Protein AF-A0A6G3XX33-F1 (afdb_monomer_lite)

Secondary structure (DSSP, 8-state):
-HHHHHHTT-TTTT---HHHHHHHHHHHHHHHHHHHHHHHS-TTS-SSPPP---SS--TTTTSHHHHHHHHHHHHHHHHHHHHHHHHHHHHHHHHHHH-

Sequence (99 aa):
SPIGWVQRTYVFVDDRWWPLALCLALAALTAAYGFVLSTRRDVGAGLRAARLGRRTASGALTRPFGLAVRLHRATLLGFGAGLCLMGVMYGSILGEAAD

Structure (mmCIF, N/CA/C/O backbone):
data_AF-A0A6G3XX33-F1
#
_entry.id   AF-A0A6G3XX33-F1
#
loop_
_atom_site.group_PDB
_atom_site.id
_atom_site.type_symbol
_atom_site.label_atom_id
_atom_site.label_alt_id
_atom_site.label_comp_id
_atom_site.label_asym_id
_atom_site.label_entity_id
_atom_site.label_seq_id
_atom_site.pdbx_PDB_ins_code
_atom_site.Cartn_x
_atom_site.Cartn_y
_atom_site.Cartn_z
_atom_site.occupancy
_atom_site.B_iso_or_equiv
_atom_site.auth_seq_id
_atom_site.auth_comp_id
_atom_site.auth_asym_id
_atom_site.auth_atom_id
_atom_site.pdbx_PDB_model_num
ATOM 1 N N . SER A 1 1 ? 14.541 -5.299 -7.719 1.00 84.25 1 SER A N 1
ATOM 2 C CA . SER A 1 1 ? 13.261 -4.669 -7.330 1.00 84.25 1 SER A CA 1
ATOM 3 C C . SER A 1 1 ? 12.415 -4.445 -8.582 1.00 84.25 1 SER A C 1
ATOM 5 O O . SER A 1 1 ? 13.010 -4.360 -9.653 1.00 84.25 1 SER A O 1
ATOM 7 N N . PRO A 1 2 ? 11.076 -4.330 -8.485 1.00 85.25 2 PRO A N 1
ATOM 8 C CA . PRO A 1 2 ? 10.219 -4.014 -9.636 1.00 85.25 2 PRO A CA 1
ATOM 9 C C . PRO A 1 2 ? 10.629 -2.718 -10.352 1.00 85.25 2 PRO A C 1
ATOM 11 O O . PRO A 1 2 ? 10.658 -2.673 -11.576 1.00 85.25 2 PRO A O 1
ATOM 14 N N . ILE A 1 3 ? 11.079 -1.713 -9.588 1.00 88.44 3 ILE A N 1
ATOM 15 C CA . ILE A 1 3 ? 11.695 -0.483 -10.119 1.00 88.44 3 ILE A CA 1
ATOM 16 C C . ILE A 1 3 ? 12.897 -0.799 -11.026 1.00 88.44 3 ILE A C 1
ATOM 18 O O . ILE A 1 3 ? 12.988 -0.289 -12.138 1.00 88.44 3 ILE A O 1
ATOM 22 N N . GLY A 1 4 ? 13.793 -1.690 -10.594 1.00 89.06 4 GLY A N 1
ATOM 23 C CA . GLY A 1 4 ? 14.957 -2.087 -11.390 1.00 89.06 4 GLY A CA 1
ATOM 24 C C . GLY A 1 4 ? 14.616 -2.897 -12.646 1.00 89.06 4 GLY A C 1
ATOM 25 O O . GLY A 1 4 ? 15.387 -2.885 -13.600 1.00 89.06 4 GLY A O 1
ATOM 26 N N . TRP A 1 5 ? 13.474 -3.592 -12.692 1.00 91.88 5 TRP A N 1
ATOM 27 C CA . TRP A 1 5 ? 13.028 -4.278 -13.914 1.00 91.88 5 TRP A CA 1
ATOM 28 C C . TRP A 1 5 ? 12.639 -3.283 -15.000 1.00 91.88 5 TRP A C 1
ATOM 30 O O . TRP A 1 5 ? 13.028 -3.471 -16.147 1.00 91.88 5 TRP A O 1
ATOM 40 N N . VAL A 1 6 ? 11.960 -2.196 -14.622 1.00 89.19 6 VAL A N 1
ATOM 41 C CA . VAL A 1 6 ? 11.620 -1.105 -15.544 1.00 89.19 6 VAL A CA 1
ATOM 42 C C . VAL A 1 6 ? 12.879 -0.424 -16.078 1.00 89.19 6 VAL A C 1
ATOM 44 O O . VAL A 1 6 ? 12.928 -0.081 -17.246 1.00 89.19 6 VAL A O 1
ATOM 47 N N . GLN A 1 7 ? 13.931 -0.284 -15.270 1.00 89.88 7 GLN A N 1
ATOM 48 C CA . GLN A 1 7 ? 15.214 0.244 -15.754 1.00 89.88 7 GLN A CA 1
ATOM 49 C C . GLN A 1 7 ? 15.922 -0.718 -16.727 1.00 89.88 7 GLN A C 1
ATOM 51 O O . GLN A 1 7 ? 16.612 -0.281 -17.644 1.00 89.88 7 GLN A O 1
ATOM 56 N N . ARG A 1 8 ? 15.737 -2.035 -16.559 1.00 89.88 8 ARG A N 1
ATOM 57 C CA . ARG A 1 8 ? 16.350 -3.084 -17.394 1.00 89.88 8 ARG A CA 1
ATOM 58 C C . ARG A 1 8 ? 15.656 -3.327 -18.730 1.00 89.88 8 ARG A C 1
ATOM 60 O O . ARG A 1 8 ? 16.087 -4.213 -19.468 1.00 89.88 8 ARG A O 1
ATOM 67 N N . THR A 1 9 ? 14.604 -2.584 -19.050 1.00 89.12 9 THR A N 1
ATOM 68 C CA . THR A 1 9 ? 14.011 -2.645 -20.387 1.00 89.12 9 THR A CA 1
ATOM 69 C C . THR A 1 9 ? 14.893 -1.965 -21.428 1.00 89.12 9 THR A C 1
ATOM 71 O O . THR A 1 9 ? 14.793 -2.298 -22.599 1.00 89.12 9 THR A O 1
ATOM 74 N N . TYR A 1 10 ? 15.804 -1.067 -21.021 1.00 87.69 10 TYR A N 1
ATOM 75 C CA . TYR A 1 10 ? 16.728 -0.369 -21.924 1.00 87.69 10 TYR A CA 1
ATOM 76 C C . TYR A 1 10 ? 16.025 0.167 -23.185 1.00 87.69 10 TYR A C 1
ATOM 78 O O . TYR A 1 10 ? 16.509 -0.033 -24.297 1.00 87.69 10 TYR A O 1
ATOM 86 N N . VAL A 1 11 ? 14.879 0.838 -23.002 1.00 82.94 11 VAL A N 1
ATOM 87 C CA . VAL A 1 11 ? 13.971 1.305 -24.078 1.00 82.94 11 VAL A CA 1
ATOM 88 C C . VAL A 1 11 ? 14.685 2.130 -25.153 1.00 82.94 11 VAL A C 1
ATOM 90 O O . VAL A 1 11 ? 14.288 2.118 -26.309 1.00 82.94 11 VAL A O 1
ATOM 93 N N . PHE A 1 12 ? 15.762 2.827 -24.789 1.00 85.00 12 PHE A N 1
ATOM 94 C CA . PHE A 1 12 ? 16.528 3.671 -25.709 1.00 85.00 12 PHE A CA 1
ATOM 95 C C . PHE A 1 12 ? 17.778 2.997 -26.300 1.00 85.00 12 PHE A C 1
ATOM 97 O O . PHE A 1 12 ? 18.521 3.656 -27.019 1.00 85.00 12 PHE A O 1
ATOM 104 N N . VAL A 1 13 ? 18.047 1.726 -25.975 1.00 90.31 13 VAL A N 1
ATOM 105 C CA . VAL A 1 13 ? 19.251 1.003 -26.427 1.00 90.31 13 VAL A CA 1
ATOM 106 C C . VAL A 1 13 ? 18.892 -0.342 -27.058 1.00 90.31 13 VAL A C 1
ATOM 108 O O . VAL A 1 13 ? 19.051 -0.501 -28.261 1.00 90.31 13 VAL A O 1
ATOM 111 N N . ASP A 1 14 ? 18.389 -1.289 -26.260 1.00 85.31 14 ASP A N 1
ATOM 112 C CA . ASP A 1 14 ? 18.166 -2.685 -26.682 1.00 85.31 14 ASP A CA 1
ATOM 113 C C . ASP A 1 14 ? 16.678 -3.070 -26.769 1.00 85.31 14 ASP A C 1
ATOM 115 O O . ASP A 1 14 ? 16.361 -4.171 -27.213 1.0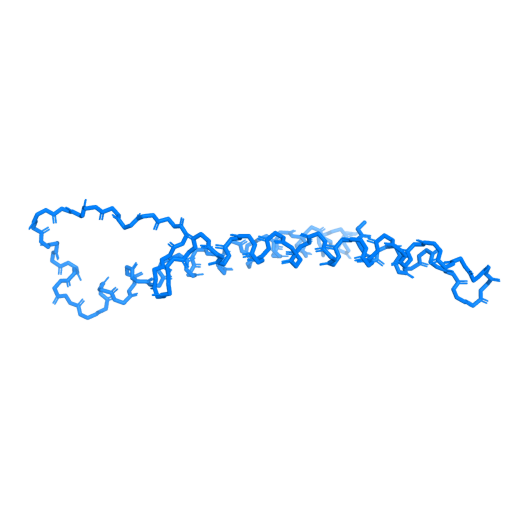0 85.31 14 ASP A O 1
ATOM 119 N N . ASP A 1 15 ? 15.777 -2.217 -26.268 1.00 84.44 15 ASP A N 1
ATOM 120 C CA . ASP A 1 15 ? 14.319 -2.420 -26.224 1.00 84.44 15 ASP A CA 1
ATOM 121 C C . ASP A 1 15 ? 13.881 -3.816 -25.723 1.00 84.44 15 ASP A C 1
ATOM 123 O O . ASP A 1 15 ? 13.112 -4.572 -26.326 1.00 84.44 15 ASP A O 1
ATOM 127 N N . ARG A 1 16 ? 14.414 -4.202 -24.561 1.00 90.69 16 ARG A N 1
ATOM 128 C CA . ARG A 1 16 ? 14.105 -5.472 -23.904 1.00 90.69 16 ARG A CA 1
ATOM 129 C C . ARG A 1 16 ? 12.736 -5.387 -23.236 1.00 90.69 16 ARG A C 1
ATOM 131 O O . ARG A 1 16 ? 12.609 -4.919 -22.111 1.00 90.69 16 ARG A O 1
ATOM 138 N N . TRP A 1 17 ? 11.711 -5.920 -23.890 1.00 90.75 17 TRP A N 1
ATOM 139 C CA . TRP A 1 17 ? 10.327 -5.890 -23.398 1.00 90.75 17 TRP A CA 1
ATOM 140 C C . TRP A 1 17 ? 10.031 -6.876 -22.254 1.00 90.75 17 TRP A C 1
ATOM 142 O O . TRP A 1 17 ? 9.162 -6.622 -21.422 1.00 90.75 17 TRP A O 1
ATOM 152 N N . TRP A 1 18 ? 10.742 -8.006 -22.174 1.00 92.69 18 TRP A N 1
ATOM 153 C CA . TRP A 1 18 ? 10.412 -9.089 -21.236 1.00 92.69 18 TRP A CA 1
ATOM 154 C C . TRP A 1 18 ? 10.387 -8.695 -19.737 1.00 92.69 18 TRP A C 1
ATOM 156 O O . TRP A 1 18 ? 9.567 -9.260 -19.010 1.00 92.69 18 TRP A O 1
ATOM 166 N N . PRO A 1 19 ? 11.178 -7.724 -19.220 1.00 94.50 19 PRO A N 1
ATOM 167 C CA . PRO A 1 19 ? 11.051 -7.270 -17.834 1.00 94.50 19 PRO A CA 1
ATOM 168 C C . PRO A 1 19 ? 9.683 -6.639 -17.530 1.00 94.50 19 PRO A C 1
ATOM 170 O O . PRO A 1 19 ? 9.233 -6.695 -16.387 1.00 94.50 19 PRO A O 1
ATOM 173 N N . LEU A 1 20 ? 8.976 -6.099 -18.534 1.00 91.38 20 LEU A N 1
ATOM 174 C CA . LEU A 1 20 ? 7.596 -5.620 -18.370 1.00 91.38 20 LEU A CA 1
ATOM 175 C C . LEU A 1 20 ? 6.639 -6.770 -18.050 1.00 91.38 20 LEU A C 1
ATOM 177 O O . LEU A 1 20 ? 5.719 -6.594 -17.252 1.00 91.38 20 LEU A O 1
ATOM 181 N N . ALA A 1 21 ? 6.879 -7.962 -18.606 1.00 94.56 21 ALA A N 1
ATOM 182 C CA . ALA A 1 21 ? 6.085 -9.144 -18.290 1.00 94.56 21 ALA A CA 1
ATOM 183 C C . ALA A 1 21 ? 6.220 -9.531 -16.808 1.00 94.56 21 ALA A C 1
ATOM 185 O O . ALA A 1 21 ? 5.232 -9.926 -16.194 1.00 94.56 21 ALA A O 1
ATOM 186 N N . LEU A 1 22 ? 7.399 -9.341 -16.196 1.00 94.94 22 LEU A N 1
ATOM 187 C CA . LEU A 1 22 ? 7.569 -9.528 -14.749 1.00 94.94 22 LEU A CA 1
ATOM 188 C C . LEU A 1 22 ? 6.742 -8.522 -13.938 1.00 94.94 22 LEU A C 1
ATOM 190 O O . LEU A 1 22 ? 6.117 -8.901 -12.948 1.00 94.94 22 LEU A O 1
ATOM 194 N N . CYS A 1 23 ? 6.708 -7.253 -14.357 1.00 94.38 23 CYS A N 1
ATOM 195 C CA . CYS A 1 23 ? 5.875 -6.232 -13.718 1.00 94.38 23 CYS A CA 1
ATOM 196 C C . CYS A 1 23 ? 4.382 -6.576 -13.822 1.00 94.38 23 CYS A C 1
ATOM 198 O O . CYS A 1 23 ? 3.670 -6.502 -12.821 1.00 94.38 23 CYS A O 1
ATOM 200 N N . LEU A 1 24 ? 3.923 -7.001 -15.003 1.00 95.69 24 LEU A N 1
ATOM 201 C CA . LEU A 1 24 ? 2.541 -7.431 -15.230 1.00 95.69 24 LEU A CA 1
ATOM 202 C C . LEU A 1 24 ? 2.186 -8.666 -14.400 1.00 95.69 24 LEU A C 1
ATOM 204 O O . LEU A 1 24 ? 1.132 -8.694 -13.769 1.00 95.69 24 LEU A O 1
ATOM 208 N N . ALA A 1 25 ? 3.075 -9.659 -14.344 1.00 96.56 25 ALA A N 1
ATOM 209 C CA . ALA A 1 25 ? 2.881 -10.848 -13.526 1.00 96.56 25 ALA A CA 1
ATOM 210 C C . ALA A 1 25 ? 2.773 -10.484 -12.041 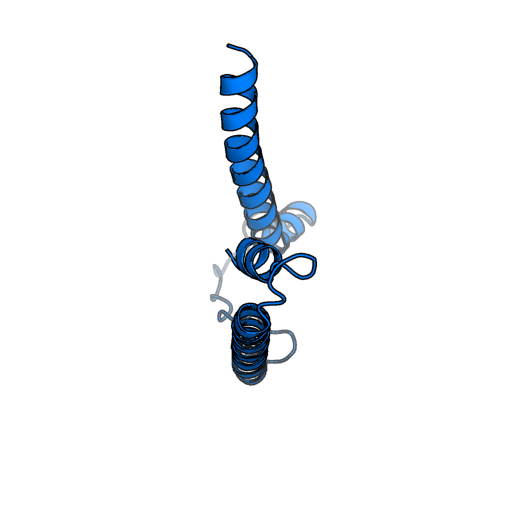1.00 96.56 25 ALA A C 1
ATOM 212 O O . ALA A 1 25 ? 1.853 -10.930 -11.361 1.00 96.56 25 ALA A O 1
ATOM 213 N N . LEU A 1 26 ? 3.660 -9.623 -11.536 1.00 96.31 26 LEU A N 1
ATOM 214 C CA . LEU A 1 26 ? 3.606 -9.162 -10.151 1.00 96.31 26 LEU A CA 1
ATOM 215 C C . LEU A 1 26 ? 2.314 -8.385 -9.853 1.00 96.31 26 LEU A C 1
ATOM 217 O O . LEU A 1 26 ? 1.698 -8.601 -8.807 1.00 96.31 26 LEU A O 1
ATOM 221 N N . ALA A 1 27 ? 1.878 -7.514 -10.765 1.00 95.94 27 ALA A N 1
ATOM 222 C CA . ALA A 1 27 ? 0.611 -6.795 -10.650 1.00 95.94 27 ALA A CA 1
ATOM 223 C C . ALA A 1 27 ? -0.587 -7.758 -10.612 1.00 95.94 27 ALA A C 1
ATOM 225 O O . ALA A 1 27 ? -1.431 -7.656 -9.725 1.00 95.94 27 ALA A O 1
ATOM 226 N N . ALA A 1 28 ? -0.633 -8.742 -11.512 1.00 98.06 28 ALA A N 1
ATOM 227 C CA . ALA A 1 28 ? -1.689 -9.748 -11.540 1.00 98.06 28 ALA A CA 1
ATOM 228 C C . ALA A 1 28 ? -1.702 -10.602 -10.262 1.00 98.06 28 ALA A C 1
ATOM 230 O O . ALA A 1 28 ? -2.760 -10.806 -9.671 1.00 98.06 28 ALA A O 1
ATOM 231 N N . LEU A 1 29 ? -0.533 -11.050 -9.792 1.00 97.81 29 LEU A N 1
ATOM 232 C CA . LEU A 1 29 ? -0.398 -11.836 -8.563 1.00 97.81 29 LEU A CA 1
ATOM 233 C C . LEU A 1 29 ? -0.868 -11.054 -7.334 1.00 97.81 29 LEU A C 1
ATOM 235 O O . LEU A 1 29 ? -1.629 -11.575 -6.522 1.00 97.81 29 LEU A O 1
ATOM 239 N N . THR A 1 30 ? -0.440 -9.799 -7.197 1.00 97.00 30 THR A N 1
ATOM 240 C CA . THR A 1 30 ? -0.837 -8.948 -6.064 1.00 97.00 30 THR A CA 1
ATOM 241 C C . THR A 1 30 ? -2.318 -8.585 -6.109 1.00 97.00 30 THR A C 1
ATOM 243 O O . THR A 1 30 ? -2.978 -8.633 -5.070 1.00 97.00 30 THR A O 1
ATOM 246 N N . ALA A 1 31 ? -2.870 -8.308 -7.294 1.00 97.50 31 ALA A N 1
ATOM 247 C CA . ALA A 1 31 ? -4.300 -8.083 -7.477 1.00 97.50 31 ALA A CA 1
ATOM 248 C C . ALA A 1 31 ? -5.112 -9.334 -7.117 1.00 97.50 31 ALA A C 1
ATOM 250 O O . ALA A 1 31 ? -6.032 -9.251 -6.306 1.00 97.50 31 ALA A O 1
ATOM 251 N N . ALA A 1 32 ? -4.739 -10.503 -7.646 1.00 97.50 32 ALA A N 1
ATOM 252 C CA . ALA A 1 32 ? -5.396 -11.772 -7.347 1.00 97.50 32 ALA A CA 1
ATOM 253 C C . ALA A 1 32 ? -5.344 -12.092 -5.848 1.00 97.50 32 ALA A C 1
ATOM 255 O O . ALA A 1 32 ? -6.362 -12.434 -5.249 1.00 97.50 32 ALA A O 1
ATOM 256 N N . TYR A 1 33 ? -4.184 -11.908 -5.214 1.00 96.50 33 TYR A N 1
ATOM 257 C CA . TYR A 1 33 ? -4.032 -12.065 -3.770 1.00 96.50 33 TYR A CA 1
ATOM 258 C C . TYR A 1 33 ? -4.944 -11.107 -2.988 1.00 96.50 33 TYR A C 1
ATOM 260 O O . TYR A 1 33 ? -5.618 -11.523 -2.044 1.00 96.50 33 TYR A O 1
ATOM 268 N N . GLY A 1 34 ? -5.030 -9.845 -3.419 1.00 93.62 34 GLY A N 1
ATOM 269 C CA . GLY A 1 34 ? -5.952 -8.852 -2.869 1.00 93.62 34 GLY A CA 1
ATOM 270 C C . GLY A 1 34 ? -7.420 -9.261 -3.006 1.00 93.62 34 GLY A C 1
ATOM 271 O O . GLY A 1 34 ? -8.169 -9.170 -2.035 1.00 93.62 34 GLY A O 1
ATOM 272 N N . PHE A 1 35 ? -7.826 -9.782 -4.166 1.00 93.69 35 PHE A N 1
ATOM 273 C CA . PHE A 1 35 ? -9.176 -10.306 -4.383 1.00 93.69 35 PHE A CA 1
ATOM 274 C C . PHE A 1 35 ? -9.477 -11.505 -3.483 1.00 93.69 35 PHE A C 1
ATOM 276 O O . PHE A 1 35 ? -10.510 -11.518 -2.818 1.00 93.69 35 PHE A O 1
ATOM 283 N N . VAL A 1 36 ? -8.564 -12.474 -3.381 1.00 93.19 36 VAL A N 1
ATOM 284 C CA . VAL A 1 36 ? -8.725 -13.626 -2.480 1.00 93.19 36 VAL A CA 1
ATOM 285 C C . VAL A 1 36 ? -8.887 -13.158 -1.033 1.00 93.19 36 VAL A C 1
ATOM 287 O O . VAL A 1 36 ? -9.792 -13.613 -0.335 1.00 93.19 36 VAL A O 1
ATOM 290 N N . LEU A 1 37 ? -8.066 -12.211 -0.579 1.00 91.12 37 LEU A N 1
ATOM 291 C CA . LEU A 1 37 ? -8.204 -11.615 0.751 1.00 91.12 37 LEU A CA 1
ATOM 292 C C . LEU A 1 37 ? -9.538 -10.884 0.930 1.00 91.12 37 LEU A C 1
ATOM 294 O O . LEU A 1 37 ? -10.147 -11.005 1.988 1.00 91.12 37 LEU A O 1
ATOM 298 N N . SER A 1 38 ? -9.994 -10.159 -0.092 1.00 88.69 38 SER A N 1
ATOM 299 C CA . SER A 1 38 ? -11.275 -9.449 -0.088 1.00 88.69 38 SER A CA 1
ATOM 300 C C . SER A 1 38 ? -12.449 -10.415 0.085 1.00 88.69 38 SER A C 1
ATOM 302 O O . SER A 1 38 ? -13.295 -10.193 0.939 1.00 88.69 38 SER A O 1
ATOM 304 N N . THR A 1 39 ? -12.449 -11.549 -0.627 1.00 87.75 39 THR A N 1
ATOM 305 C CA . THR A 1 39 ? -13.513 -12.570 -0.504 1.00 87.75 39 THR A CA 1
ATOM 306 C C . THR A 1 39 ? -13.560 -13.252 0.863 1.00 87.75 39 THR A C 1
ATOM 308 O O . THR A 1 39 ? -14.607 -13.745 1.267 1.00 87.75 39 THR A O 1
ATOM 311 N N . ARG A 1 40 ? -12.436 -13.290 1.588 1.00 85.38 40 ARG A N 1
ATOM 312 C CA . ARG A 1 40 ? -12.352 -13.860 2.944 1.00 85.38 40 ARG A CA 1
ATOM 313 C C . ARG A 1 40 ? -12.631 -12.837 4.041 1.00 85.38 40 ARG A C 1
ATOM 315 O O . ARG A 1 40 ? -12.732 -13.211 5.207 1.00 85.38 40 ARG A O 1
ATOM 322 N N . AR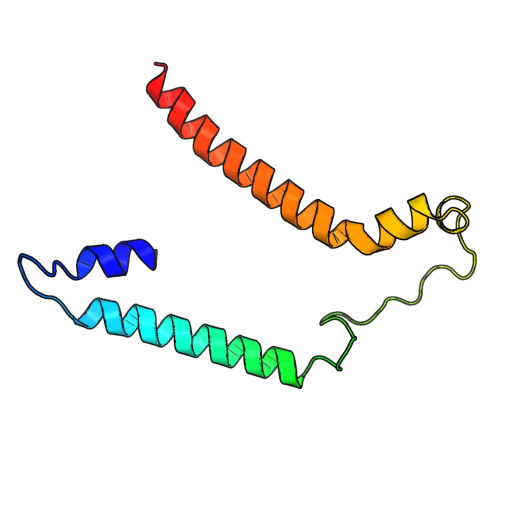G A 1 41 ? -12.660 -11.550 3.697 1.00 82.88 41 ARG A N 1
ATOM 323 C CA . ARG A 1 41 ? -12.842 -10.455 4.640 1.00 82.88 41 ARG A CA 1
ATOM 324 C C . ARG A 1 41 ? -14.301 -10.027 4.599 1.00 82.88 41 ARG A C 1
ATOM 326 O O . ARG A 1 41 ? -14.744 -9.473 3.599 1.00 82.88 41 ARG A O 1
ATOM 333 N N . ASP A 1 42 ? -15.014 -10.199 5.707 1.00 80.94 42 ASP A N 1
ATOM 334 C CA . ASP A 1 42 ? -16.353 -9.623 5.819 1.00 80.94 42 ASP A CA 1
ATOM 335 C C . ASP A 1 42 ? -16.294 -8.102 5.638 1.00 80.94 42 ASP A C 1
ATOM 337 O O . ASP A 1 42 ? -15.379 -7.419 6.125 1.00 80.94 42 ASP A O 1
ATOM 341 N N . VAL A 1 43 ? -17.286 -7.559 4.934 1.00 75.31 43 VAL A N 1
ATOM 342 C CA . VAL A 1 43 ? -17.387 -6.122 4.671 1.00 75.31 43 VAL A CA 1
ATOM 343 C C . VAL A 1 43 ? -17.489 -5.382 6.006 1.00 75.31 43 VAL A C 1
ATOM 345 O O . VAL A 1 43 ? -18.392 -5.617 6.802 1.00 75.31 43 VAL A O 1
ATOM 348 N N . GLY A 1 44 ? -16.521 -4.506 6.280 1.00 69.94 44 GLY A N 1
ATOM 349 C CA . GLY A 1 44 ? -16.417 -3.780 7.552 1.00 69.94 44 GLY A CA 1
ATOM 350 C C . GLY A 1 44 ? -15.656 -4.513 8.667 1.00 69.94 44 GLY A C 1
ATOM 351 O O . GLY A 1 44 ? -15.202 -3.861 9.607 1.00 69.94 44 GLY A O 1
ATOM 352 N N . ALA A 1 45 ? -15.409 -5.821 8.553 1.00 74.50 45 ALA A N 1
ATOM 353 C CA . ALA A 1 45 ? -14.516 -6.540 9.462 1.00 74.50 45 ALA A CA 1
ATOM 354 C C . ALA A 1 45 ? -13.049 -6.360 9.047 1.00 74.50 45 ALA A C 1
ATOM 356 O O . ALA A 1 45 ? -12.751 -5.937 7.934 1.00 74.50 45 ALA A O 1
ATOM 357 N N . GLY A 1 46 ? -12.100 -6.648 9.938 1.00 73.75 46 GLY A N 1
ATOM 358 C CA . GLY A 1 46 ? -10.682 -6.759 9.581 1.00 73.75 46 GLY A CA 1
ATOM 359 C C . GLY A 1 46 ? -10.334 -8.169 9.092 1.00 73.75 46 GLY A C 1
ATOM 360 O O . GLY A 1 46 ? -11.068 -9.112 9.347 1.00 73.75 46 GLY A O 1
ATOM 361 N N . LEU A 1 47 ? -9.164 -8.342 8.463 1.00 78.00 47 LEU A N 1
ATOM 362 C CA . LEU A 1 47 ? -8.640 -9.674 8.095 1.00 78.00 47 LEU A CA 1
ATOM 363 C C . LEU A 1 47 ? -8.334 -10.574 9.306 1.00 78.00 47 LEU A C 1
ATOM 365 O O . LEU A 1 47 ? -8.152 -11.779 9.164 1.00 78.00 47 LEU A O 1
ATOM 369 N N . ARG A 1 48 ? -8.228 -9.988 10.503 1.00 77.75 48 ARG A N 1
ATOM 370 C CA . ARG A 1 48 ? -8.044 -10.706 11.765 1.00 77.75 48 ARG A CA 1
ATOM 371 C C . ARG A 1 48 ? -9.315 -10.599 12.590 1.00 77.75 48 ARG A C 1
ATOM 373 O O . ARG A 1 48 ? -9.816 -9.493 12.793 1.00 77.75 48 ARG A O 1
ATOM 380 N N . ALA A 1 49 ? -9.765 -11.737 13.113 1.00 75.50 49 ALA A N 1
ATOM 381 C CA . ALA A 1 49 ? -10.895 -11.798 14.027 1.00 75.50 49 ALA A CA 1
ATOM 382 C C . ALA A 1 49 ? -10.691 -10.844 15.214 1.00 75.50 49 ALA A C 1
ATOM 384 O O . ALA A 1 49 ? -9.598 -10.753 15.791 1.00 75.50 49 ALA A O 1
ATOM 385 N N . ALA A 1 50 ? -11.755 -10.134 15.587 1.00 74.38 50 ALA A N 1
ATOM 386 C CA . ALA A 1 50 ? -11.739 -9.288 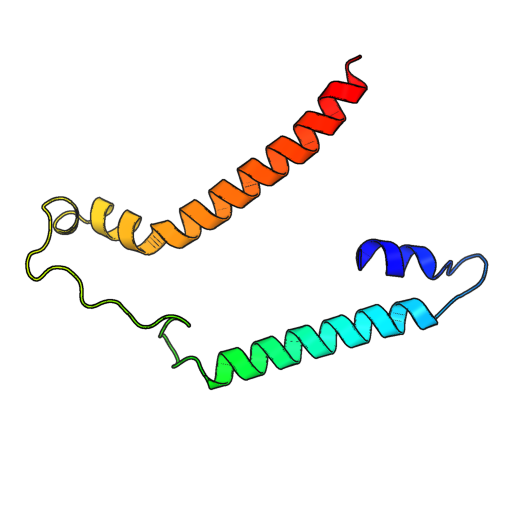16.766 1.00 74.38 50 ALA A CA 1
ATOM 387 C C . ALA A 1 50 ? -11.554 -10.165 18.014 1.00 74.38 50 ALA A C 1
ATOM 389 O O . ALA A 1 50 ? -12.351 -11.059 18.291 1.00 74.38 50 ALA A O 1
ATOM 390 N N . ARG A 1 51 ? -10.491 -9.918 18.787 1.00 76.88 51 ARG A N 1
ATOM 391 C CA . ARG A 1 51 ? -10.303 -10.593 20.077 1.00 76.88 51 ARG A CA 1
ATOM 392 C C . ARG A 1 51 ? -11.390 -10.137 21.047 1.00 76.88 51 ARG A C 1
ATOM 394 O O . ARG A 1 51 ? -11.565 -8.932 21.238 1.00 76.88 51 ARG A O 1
ATOM 401 N N . LEU A 1 52 ? -12.032 -11.097 21.715 1.00 72.62 52 LEU A N 1
ATOM 402 C CA . LEU A 1 52 ? -12.857 -10.845 22.895 1.00 72.62 52 LEU A CA 1
ATOM 403 C C . LEU A 1 52 ? -11.972 -10.138 23.931 1.00 72.62 52 LEU A C 1
ATOM 405 O O . LEU A 1 52 ? -11.004 -10.702 24.445 1.00 72.62 52 LEU A O 1
ATOM 409 N N . GLY A 1 53 ? -12.222 -8.843 24.120 1.00 77.62 53 GLY A N 1
ATOM 410 C CA . GLY A 1 53 ? -11.461 -8.003 25.036 1.00 77.62 53 GLY A CA 1
ATOM 411 C C . GLY A 1 53 ? -11.703 -8.381 26.497 1.00 77.62 53 GLY A C 1
ATOM 412 O O . GLY A 1 53 ? -12.456 -9.297 26.821 1.00 77.62 53 GLY A O 1
ATOM 413 N N . ARG A 1 54 ? -11.067 -7.646 27.411 1.00 78.69 54 ARG A N 1
ATOM 414 C CA . ARG A 1 54 ? -11.319 -7.792 28.850 1.00 78.69 54 ARG A CA 1
ATOM 415 C C . ARG A 1 54 ? -12.778 -7.436 29.169 1.00 78.69 54 ARG A C 1
ATOM 417 O O . ARG A 1 54 ? -13.313 -6.492 28.597 1.00 78.69 54 ARG A O 1
ATOM 424 N N . ARG A 1 55 ? -13.389 -8.172 30.108 1.00 78.44 55 ARG A N 1
ATOM 425 C CA . ARG A 1 55 ? -14.779 -7.961 30.566 1.00 78.44 55 ARG A CA 1
ATOM 426 C C . ARG A 1 55 ? -15.034 -6.564 31.144 1.00 78.44 55 ARG A C 1
ATOM 428 O O . ARG A 1 55 ? -16.150 -6.075 31.056 1.00 78.44 55 ARG A O 1
ATOM 435 N N . THR A 1 56 ? -14.016 -5.933 31.721 1.00 82.56 56 THR A N 1
ATOM 436 C CA . THR A 1 56 ? -14.085 -4.579 32.279 1.00 82.56 56 THR A CA 1
ATOM 437 C C . THR A 1 56 ? -13.271 -3.604 31.429 1.00 82.56 56 THR A C 1
ATOM 439 O O . THR A 1 56 ? -12.144 -3.905 31.018 1.00 82.56 56 THR A O 1
ATOM 442 N N . ALA A 1 57 ? -13.843 -2.429 31.150 1.00 77.88 57 ALA A N 1
ATOM 443 C CA . ALA A 1 57 ? -13.144 -1.351 30.459 1.00 77.88 57 ALA A CA 1
ATOM 444 C C . ALA A 1 57 ? -12.070 -0.750 31.380 1.00 77.88 57 ALA A C 1
ATOM 446 O O . ALA A 1 57 ? -12.337 -0.473 32.548 1.00 77.88 57 ALA A O 1
ATOM 447 N N . SER A 1 58 ? -10.851 -0.541 30.872 1.00 82.12 58 SER A N 1
ATOM 448 C CA . SER A 1 58 ? -9.843 0.217 31.622 1.00 82.12 58 SER A CA 1
ATOM 449 C C . SER A 1 58 ? -10.215 1.703 31.652 1.00 82.12 58 SER A C 1
ATOM 451 O O . SER A 1 58 ? -10.874 2.194 30.734 1.00 82.12 58 SER A O 1
ATOM 453 N N . GLY A 1 59 ? -9.745 2.448 32.657 1.00 83.31 59 GLY A N 1
ATOM 454 C CA . GLY A 1 59 ? -10.024 3.888 32.780 1.00 83.31 59 GLY A CA 1
ATOM 455 C C . GLY A 1 59 ? -9.526 4.749 31.606 1.00 83.31 59 GLY A C 1
ATOM 456 O O . GLY A 1 59 ? -9.954 5.886 31.446 1.00 83.31 59 GLY A O 1
ATOM 457 N N . ALA A 1 60 ? -8.649 4.218 30.747 1.00 83.00 60 ALA A N 1
ATOM 458 C CA . ALA A 1 60 ? -8.266 4.877 29.500 1.00 83.00 60 ALA A CA 1
ATOM 459 C C . ALA A 1 60 ? -9.347 4.736 28.413 1.00 83.00 60 ALA A C 1
ATOM 461 O O . ALA A 1 60 ? -9.556 5.661 27.636 1.00 83.00 60 ALA A O 1
ATOM 462 N N . LEU A 1 61 ? -10.058 3.603 28.361 1.00 84.81 61 LEU A N 1
ATOM 463 C CA . LEU A 1 61 ? -11.117 3.347 27.375 1.00 84.81 61 LEU A CA 1
ATOM 464 C C . LEU A 1 61 ? -12.415 4.096 27.685 1.00 84.81 61 LEU A C 1
ATOM 466 O O . LEU A 1 61 ? -13.240 4.250 26.791 1.00 84.81 61 LEU A O 1
ATOM 470 N N . THR A 1 62 ? -12.597 4.560 28.922 1.00 87.81 62 THR A N 1
ATOM 471 C CA . THR A 1 62 ? -13.738 5.406 29.298 1.00 87.81 62 THR A CA 1
ATOM 472 C C . THR A 1 62 ? -13.570 6.856 28.839 1.00 87.81 62 THR A C 1
ATOM 474 O O . THR A 1 62 ? -14.529 7.620 28.880 1.00 87.81 62 THR A O 1
ATOM 477 N N . ARG A 1 63 ? -12.374 7.244 28.373 1.00 91.62 63 ARG A N 1
ATOM 478 C CA . ARG A 1 63 ? -12.093 8.571 27.810 1.00 91.62 63 ARG A CA 1
ATOM 479 C C . ARG A 1 63 ? -12.011 8.507 26.278 1.00 91.62 63 ARG A C 1
ATOM 481 O O . ARG A 1 63 ? -11.418 7.564 25.745 1.00 91.62 63 ARG A O 1
ATOM 488 N N . PRO A 1 64 ? -12.505 9.531 25.553 1.00 89.69 64 PRO A N 1
ATOM 489 C CA . PRO A 1 64 ? -12.541 9.528 24.086 1.00 89.69 64 PRO A CA 1
ATOM 490 C C . PRO A 1 64 ? -11.147 9.379 23.466 1.00 89.69 64 PRO A C 1
ATOM 492 O O . PRO A 1 64 ? -10.967 8.641 22.501 1.00 89.69 64 PRO A O 1
ATOM 495 N N . PHE A 1 65 ? -10.134 10.004 24.071 1.00 93.38 65 PHE A N 1
ATOM 496 C CA . PHE A 1 65 ? -8.757 9.917 23.591 1.00 93.38 65 PHE A CA 1
ATOM 497 C C . PHE A 1 65 ? -8.175 8.501 23.695 1.00 93.38 65 PHE A C 1
ATOM 499 O O . PHE A 1 65 ? -7.582 8.003 22.740 1.00 93.38 65 PHE A O 1
ATOM 506 N N . GLY A 1 66 ? -8.373 7.808 24.821 1.00 90.44 66 GLY A N 1
ATOM 507 C CA . GLY A 1 66 ? -7.845 6.451 24.978 1.00 90.44 66 GLY A CA 1
ATOM 508 C C . GLY A 1 66 ? -8.541 5.445 24.058 1.00 90.44 66 GLY A C 1
ATOM 509 O O . GLY A 1 66 ? -7.896 4.521 23.555 1.00 90.44 66 GLY A O 1
ATOM 510 N N . LEU A 1 67 ? -9.825 5.665 23.752 1.00 89.88 67 LEU A N 1
ATOM 511 C CA . LEU A 1 67 ? -10.523 4.916 22.709 1.00 89.88 67 LEU A CA 1
ATOM 512 C C . LEU A 1 67 ? -9.942 5.203 21.313 1.00 89.88 67 LEU A C 1
ATOM 514 O O . LEU A 1 67 ? -9.641 4.260 20.579 1.00 89.88 67 LEU A O 1
ATOM 518 N N . ALA A 1 68 ? -9.732 6.477 20.967 1.00 92.25 68 ALA A N 1
ATOM 519 C CA . ALA A 1 68 ? -9.179 6.885 19.677 1.00 92.25 68 ALA A CA 1
ATOM 520 C C . ALA A 1 68 ? -7.785 6.289 19.435 1.00 92.25 68 ALA A C 1
ATOM 522 O O . ALA A 1 68 ? -7.549 5.694 18.381 1.00 92.25 68 ALA A O 1
ATOM 523 N N . VAL A 1 69 ? -6.893 6.355 20.430 1.00 91.94 69 VAL A N 1
ATOM 524 C CA . VAL A 1 69 ? -5.556 5.745 20.365 1.00 91.94 69 VAL A CA 1
ATOM 525 C C . VAL A 1 69 ? -5.658 4.234 20.187 1.00 91.94 69 VAL A C 1
ATOM 527 O O . VAL A 1 69 ? -4.968 3.671 19.342 1.00 91.94 69 VAL A O 1
ATOM 530 N N . ARG A 1 70 ? -6.546 3.547 20.918 1.00 88.69 70 ARG A N 1
ATOM 531 C CA . ARG A 1 70 ? -6.728 2.095 20.767 1.00 88.69 70 ARG A CA 1
ATOM 532 C C . ARG A 1 70 ? -7.199 1.708 19.363 1.00 88.69 70 ARG A C 1
ATOM 534 O O . ARG A 1 70 ? -6.766 0.666 18.868 1.00 88.69 70 ARG A O 1
ATOM 541 N N . LEU A 1 71 ? -8.066 2.511 18.747 1.00 87.81 71 LEU A N 1
ATOM 542 C CA . LEU A 1 71 ? -8.568 2.273 17.394 1.00 87.81 71 LEU A CA 1
ATOM 543 C C . LEU A 1 71 ? -7.478 2.515 16.338 1.00 87.81 71 LEU A C 1
ATOM 545 O O . LEU A 1 71 ? -7.295 1.691 15.446 1.00 87.81 71 LEU A O 1
ATOM 549 N N . HIS A 1 72 ? -6.700 3.589 16.488 1.00 91.25 72 HIS A N 1
ATOM 550 C CA . HIS A 1 72 ? -5.689 4.002 15.510 1.00 91.25 72 HIS A CA 1
ATOM 551 C C . HIS A 1 72 ? -4.299 3.416 15.763 1.00 91.25 72 HIS A C 1
ATOM 553 O O . HIS A 1 72 ? -3.412 3.591 14.933 1.00 91.25 72 HIS A O 1
ATOM 559 N N . ARG A 1 73 ? -4.081 2.685 16.866 1.00 91.56 73 ARG A N 1
ATOM 560 C CA . ARG A 1 73 ? -2.763 2.140 17.241 1.00 91.56 73 ARG A CA 1
ATOM 561 C C . ARG A 1 73 ? -2.087 1.358 16.120 1.00 91.56 73 ARG A C 1
ATOM 563 O O . ARG A 1 73 ? -0.880 1.451 15.971 1.00 91.56 73 ARG A O 1
ATOM 570 N N . ALA A 1 74 ? -2.847 0.582 15.345 1.00 89.69 74 ALA A N 1
ATOM 571 C CA . ALA A 1 74 ? -2.286 -0.217 14.261 1.00 89.69 74 ALA A CA 1
ATOM 572 C C . ALA A 1 74 ? -1.767 0.687 13.136 1.00 89.69 74 ALA A C 1
ATOM 574 O O . ALA A 1 74 ? -0.658 0.482 12.654 1.00 89.69 74 ALA A O 1
ATOM 575 N N . THR A 1 75 ? -2.534 1.720 12.784 1.00 92.12 75 THR A N 1
ATOM 576 C CA . THR A 1 75 ? -2.135 2.752 11.824 1.00 92.12 75 THR A CA 1
ATOM 577 C C . THR A 1 75 ? -0.915 3.519 12.324 1.00 92.12 75 THR A C 1
ATOM 579 O O . THR A 1 75 ? 0.066 3.626 11.601 1.00 92.12 75 THR A O 1
ATOM 582 N N . LEU A 1 76 ? -0.933 3.982 13.578 1.00 95.19 76 LEU A N 1
ATOM 583 C CA . LEU A 1 76 ? 0.184 4.707 14.189 1.00 95.19 76 LEU A CA 1
ATOM 584 C C . LEU A 1 76 ? 1.468 3.870 14.207 1.00 95.19 76 LEU A C 1
ATOM 586 O O . LEU A 1 76 ? 2.522 4.369 13.834 1.00 95.19 76 LEU A O 1
ATOM 590 N N . LEU A 1 77 ? 1.378 2.591 14.586 1.00 95.56 77 LEU A N 1
ATOM 591 C CA . LEU A 1 77 ? 2.520 1.674 14.565 1.00 95.56 77 LEU A CA 1
ATOM 592 C C . LEU A 1 77 ? 3.011 1.403 13.140 1.00 95.56 77 LEU A C 1
ATOM 594 O O . LEU A 1 77 ? 4.216 1.384 12.918 1.00 95.56 77 LEU A O 1
ATOM 598 N N . GLY A 1 78 ? 2.103 1.221 12.177 1.00 94.88 78 GLY A N 1
ATOM 599 C CA . GLY A 1 78 ? 2.462 1.009 10.774 1.00 94.88 78 GLY A CA 1
ATOM 600 C C . GLY A 1 78 ? 3.204 2.206 10.179 1.00 94.88 78 GLY A C 1
ATOM 601 O O . GLY A 1 78 ? 4.285 2.044 9.617 1.00 94.88 78 GLY A O 1
ATOM 602 N N . PHE A 1 79 ? 2.667 3.414 10.364 1.00 96.44 79 PHE A N 1
ATOM 603 C CA . PHE A 1 79 ? 3.314 4.646 9.909 1.00 96.44 79 PHE A CA 1
ATOM 604 C C . PHE A 1 79 ? 4.615 4.925 10.660 1.00 96.44 79 PHE A C 1
ATOM 606 O O . PHE A 1 79 ? 5.613 5.256 10.030 1.00 96.44 79 PHE A O 1
ATOM 613 N N . GLY A 1 80 ? 4.634 4.749 11.983 1.00 97.75 80 GLY A N 1
ATOM 614 C CA . GLY A 1 80 ? 5.835 4.933 12.795 1.00 97.75 80 GLY A CA 1
ATOM 615 C C . GLY A 1 80 ? 6.965 3.987 12.388 1.00 97.75 80 GLY A C 1
ATOM 616 O O . GLY A 1 80 ? 8.101 4.424 12.235 1.00 97.75 80 GLY A O 1
ATOM 617 N N . 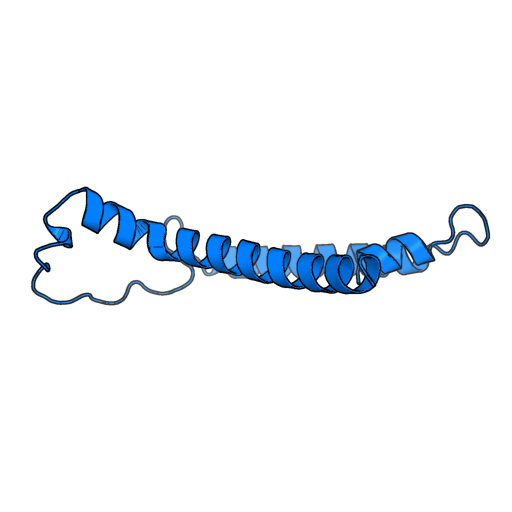ALA A 1 81 ? 6.655 2.713 12.136 1.00 97.50 81 ALA A N 1
ATOM 618 C CA . ALA A 1 81 ? 7.629 1.747 11.635 1.00 97.50 81 ALA A CA 1
ATOM 619 C C . ALA A 1 81 ? 8.140 2.119 10.234 1.00 97.50 81 ALA A C 1
ATOM 621 O O . ALA A 1 81 ? 9.342 2.051 9.994 1.00 97.50 81 ALA A O 1
ATOM 622 N N . GLY A 1 82 ? 7.253 2.553 9.330 1.00 96.19 82 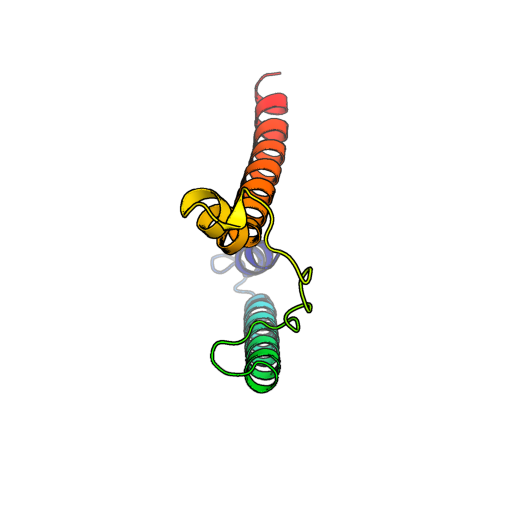GLY A N 1
ATOM 623 C CA . GLY A 1 82 ? 7.635 3.014 7.992 1.00 96.19 82 GLY A CA 1
ATOM 624 C C . GLY A 1 82 ? 8.540 4.247 8.027 1.00 96.19 82 GLY A C 1
ATOM 625 O O . GLY A 1 82 ? 9.569 4.266 7.360 1.00 96.19 82 GLY A O 1
ATOM 626 N N . LEU A 1 83 ? 8.200 5.240 8.852 1.00 96.88 83 LEU A N 1
ATOM 627 C CA . LEU A 1 83 ? 9.019 6.435 9.080 1.00 96.88 83 LEU A CA 1
ATOM 628 C C . LEU A 1 83 ? 10.384 6.081 9.673 1.00 96.88 83 LEU A C 1
ATOM 630 O O . LEU A 1 83 ? 11.395 6.599 9.213 1.00 96.88 83 LEU A O 1
ATOM 634 N N . CYS A 1 84 ? 10.423 5.177 10.654 1.00 96.50 84 CYS A N 1
ATOM 635 C CA . CYS A 1 84 ? 11.668 4.708 11.258 1.00 96.50 84 CYS A CA 1
ATOM 636 C C . CYS A 1 84 ? 12.560 4.005 10.225 1.00 96.50 84 CYS A C 1
ATOM 638 O O . CYS A 1 84 ? 13.725 4.363 10.077 1.00 96.50 84 CYS A O 1
ATOM 640 N N . LEU A 1 85 ? 12.001 3.065 9.453 1.00 96.31 85 LEU A N 1
ATOM 641 C CA . LEU A 1 85 ? 12.727 2.362 8.394 1.00 96.31 85 LEU A CA 1
ATOM 642 C C . LEU A 1 85 ? 13.269 3.337 7.344 1.00 96.31 85 LEU A C 1
ATOM 644 O O . LEU A 1 85 ? 14.436 3.255 6.971 1.00 96.31 85 LEU A O 1
ATOM 648 N N . MET A 1 86 ? 12.436 4.281 6.905 1.00 93.81 86 MET A N 1
ATOM 649 C CA . MET A 1 86 ? 12.828 5.314 5.952 1.00 93.81 86 MET A CA 1
ATOM 650 C C . MET A 1 86 ? 13.965 6.184 6.505 1.00 93.81 86 MET A C 1
ATOM 652 O O . MET A 1 86 ? 14.943 6.444 5.809 1.00 93.81 86 MET A O 1
ATOM 656 N N . GLY A 1 87 ? 13.867 6.586 7.775 1.00 93.81 87 GLY A N 1
ATOM 657 C CA . GLY A 1 87 ? 14.905 7.342 8.471 1.00 93.81 87 GLY A CA 1
ATOM 658 C C . GLY A 1 87 ? 16.231 6.587 8.554 1.00 93.81 87 GLY A C 1
ATOM 659 O O . GLY A 1 87 ? 17.270 7.175 8.280 1.00 93.81 87 GLY A O 1
ATOM 660 N N . VAL A 1 88 ? 16.208 5.284 8.852 1.00 93.56 88 VAL A N 1
ATOM 661 C CA . VAL A 1 88 ? 17.413 4.434 8.862 1.00 93.56 88 VAL A CA 1
ATOM 662 C C . VAL A 1 88 ? 18.043 4.350 7.470 1.00 93.56 88 VAL A C 1
ATOM 664 O O . VAL A 1 88 ? 19.253 4.525 7.338 1.00 93.56 88 VAL A O 1
ATOM 667 N N . MET A 1 89 ? 17.237 4.129 6.427 1.00 91.12 89 MET A N 1
ATOM 668 C CA . MET A 1 89 ? 17.732 4.056 5.049 1.00 91.12 89 MET A CA 1
ATOM 669 C C . MET A 1 89 ? 18.413 5.360 4.623 1.00 91.12 89 MET A C 1
ATOM 671 O O . MET A 1 89 ? 19.563 5.334 4.194 1.00 91.12 89 MET A O 1
ATOM 675 N N . TYR A 1 90 ? 17.746 6.506 4.781 1.00 89.12 90 TYR A N 1
ATOM 676 C CA . TYR A 1 90 ? 18.343 7.793 4.411 1.00 89.12 90 TYR A CA 1
ATOM 677 C C . TYR A 1 90 ? 19.501 8.194 5.321 1.00 89.12 90 TYR A C 1
ATOM 679 O O . TYR A 1 90 ? 20.489 8.728 4.828 1.00 89.12 90 TYR A O 1
ATOM 687 N N . GLY A 1 91 ? 19.413 7.911 6.623 1.00 88.25 91 GLY A N 1
ATOM 688 C CA . GLY A 1 91 ? 20.486 8.181 7.577 1.00 88.25 91 GLY A CA 1
ATOM 689 C C . GLY A 1 91 ? 21.778 7.447 7.223 1.00 88.25 91 GLY A C 1
ATOM 690 O O . GLY A 1 91 ? 22.843 8.045 7.308 1.00 88.25 91 GLY A O 1
ATOM 691 N N . SER A 1 92 ? 21.691 6.196 6.755 1.00 85.62 92 SER A N 1
ATOM 692 C CA . SER A 1 92 ? 22.873 5.446 6.304 1.00 85.62 92 SER A CA 1
ATOM 693 C C . SER A 1 92 ? 23.552 6.074 5.081 1.00 85.62 92 SER A C 1
ATOM 695 O O . SER A 1 92 ? 24.766 6.222 5.069 1.00 85.62 92 SER A O 1
ATOM 697 N N . ILE A 1 93 ? 22.768 6.529 4.098 1.00 84.50 93 ILE A N 1
ATOM 698 C CA . ILE A 1 93 ? 23.285 7.144 2.864 1.00 84.50 93 ILE A CA 1
ATOM 699 C C . ILE A 1 93 ? 23.888 8.525 3.148 1.00 84.50 93 ILE A C 1
ATOM 701 O O . ILE A 1 93 ? 24.935 8.874 2.617 1.00 84.50 93 ILE A O 1
ATOM 705 N N . LEU A 1 94 ? 23.215 9.329 3.976 1.00 79.94 94 LEU A N 1
ATOM 706 C CA . LEU A 1 94 ? 23.683 10.668 4.339 1.00 79.94 94 LEU A CA 1
ATOM 707 C C . LEU A 1 94 ? 24.916 10.626 5.245 1.00 79.94 94 LEU A C 1
ATOM 709 O O . LEU A 1 94 ? 25.729 11.537 5.167 1.00 79.94 94 LEU A O 1
ATOM 713 N N . GLY A 1 95 ? 25.050 9.590 6.078 1.00 73.56 95 GLY A N 1
ATOM 714 C CA . GLY A 1 95 ? 26.262 9.347 6.858 1.00 73.56 95 GLY A CA 1
ATOM 715 C C . GLY A 1 95 ? 27.473 9.113 5.958 1.00 73.56 95 GLY A C 1
ATOM 716 O O . GLY A 1 95 ? 28.468 9.803 6.109 1.00 73.56 95 GLY A O 1
ATOM 717 N N . GLU A 1 96 ? 27.351 8.229 4.962 1.00 70.81 96 GLU A N 1
ATOM 718 C CA . GLU A 1 96 ? 28.431 7.970 3.993 1.00 70.81 96 GLU A CA 1
ATOM 719 C C . GLU A 1 96 ? 28.763 9.174 3.098 1.00 70.81 96 GLU A C 1
ATOM 721 O O . GLU A 1 96 ? 29.880 9.280 2.615 1.00 70.81 96 GLU A O 1
ATOM 726 N N . ALA A 1 97 ? 27.805 10.069 2.844 1.00 65.50 97 ALA A N 1
ATOM 727 C CA . ALA A 1 97 ? 28.030 11.271 2.040 1.00 65.50 97 ALA A CA 1
ATOM 728 C C . ALA A 1 97 ? 28.645 12.444 2.830 1.00 65.50 97 ALA A C 1
ATOM 730 O O . ALA A 1 97 ? 29.029 13.444 2.222 1.00 65.50 97 ALA A O 1
ATOM 731 N N . ALA A 1 98 ? 28.650 12.368 4.165 1.00 67.19 98 ALA A N 1
ATOM 732 C CA . ALA A 1 98 ? 29.218 13.388 5.046 1.00 67.19 98 ALA A CA 1
ATOM 733 C C . ALA A 1 98 ? 30.691 13.121 5.412 1.00 67.19 98 ALA A C 1
ATOM 735 O O . ALA A 1 98 ? 31.348 14.040 5.909 1.00 67.19 98 ALA A O 1
ATOM 736 N N . ASP A 1 99 ? 31.177 11.905 5.150 1.00 53.91 99 ASP A N 1
ATOM 737 C CA . ASP A 1 99 ? 32.580 11.483 5.251 1.00 53.91 99 ASP A CA 1
ATOM 738 C C . ASP A 1 99 ? 33.293 11.589 3.886 1.00 53.91 99 ASP A C 1
ATOM 740 O O . ASP A 1 99 ? 34.506 11.911 3.879 1.00 53.91 99 ASP A O 1
#

Organism: NCBI:txid2706086

Foldseek 3Di:
DLVVLVVVCPCVHPNNCVSVVVVVVVVVVVVVVVVVLVVCADDVHDSDDDDPDDPDDDPLCVDPVSVVCVVCVVVVVVVVVVVVVVCVVVVVVVVVVVD

pLDDT: mean 87.49, std 8.53, range [53.91, 98.06]

Radius of gyration: 22.07 Å; chains: 1; bounding box: 50×27×60 Å